Protein AF-A0A9E0II61-F1 (afdb_monomer_lite)

Radius of gyration: 29.09 Å; chains: 1; bounding box: 50×80×66 Å

Secondary structure (DSSP, 8-state):
---------------------------EEEEEEEEEEEETT-SSPPPPEEEEEEEETT----GGGG--TTEEEEEEEEETTEEEEEEEEEETTEEEEEEEEEEE-

Foldseek 3Di:
DDDDDDDDPPPPDDPPDDDDDDPDDAQFFKKKKWKWKDWPPDPDTDDIDIDIDTHHPPPDPFCVVVDDPQKDKDPWDDDPFWIKIKIWGADPNIIMIMIMIMGTD

Structure (mmCIF, N/CA/C/O backbone):
data_AF-A0A9E0II61-F1
#
_entry.id   AF-A0A9E0II61-F1
#
loop_
_atom_site.group_PDB
_atom_site.id
_atom_site.type_symbol
_atom_site.label_atom_id
_atom_site.label_alt_id
_atom_site.label_comp_id
_atom_site.label_asym_id
_atom_site.label_entity_id
_atom_site.label_seq_id
_atom_site.pdbx_PDB_ins_code
_atom_site.Cartn_x
_atom_site.Cartn_y
_atom_site.Cartn_z
_atom_site.occupancy
_atom_site.B_iso_or_equiv
_atom_site.auth_seq_id
_atom_site.auth_comp_id
_atom_site.auth_asym_id
_atom_site.auth_atom_id
_atom_site.pdbx_PDB_model_num
ATOM 1 N N . MET A 1 1 ? 23.303 -71.150 -44.502 1.00 39.25 1 MET A N 1
ATOM 2 C CA . MET A 1 1 ? 24.717 -70.990 -44.100 1.00 39.25 1 MET A CA 1
ATOM 3 C C . MET A 1 1 ? 24.757 -70.160 -42.823 1.00 39.25 1 MET A C 1
ATOM 5 O O . MET A 1 1 ? 24.555 -68.956 -42.852 1.00 39.25 1 MET A O 1
ATOM 9 N N . THR A 1 2 ? 24.868 -70.829 -41.680 1.00 38.44 2 THR A N 1
ATOM 10 C CA . THR A 1 2 ? 24.907 -70.238 -40.336 1.00 38.44 2 THR A CA 1
ATOM 11 C C . THR A 1 2 ? 26.256 -69.569 -40.083 1.00 38.44 2 THR A C 1
ATOM 13 O O . THR A 1 2 ? 27.252 -70.269 -39.909 1.00 38.44 2 THR A O 1
ATOM 16 N N . MET A 1 3 ? 26.301 -68.236 -39.995 1.00 39.50 3 MET A N 1
ATOM 17 C CA . MET A 1 3 ? 27.439 -67.530 -39.395 1.00 39.50 3 MET A CA 1
ATOM 18 C C . MET A 1 3 ? 27.058 -66.973 -38.026 1.00 39.50 3 MET A C 1
ATOM 20 O O . MET A 1 3 ? 26.438 -65.927 -37.873 1.00 39.50 3 MET A O 1
ATOM 24 N N . ARG A 1 4 ? 27.476 -67.726 -37.013 1.00 52.56 4 ARG A N 1
ATOM 25 C CA . ARG A 1 4 ? 27.560 -67.334 -35.610 1.00 52.56 4 ARG A CA 1
ATOM 26 C C . ARG A 1 4 ? 28.854 -66.527 -35.451 1.00 52.56 4 ARG A C 1
ATOM 28 O O . ARG A 1 4 ? 29.930 -67.109 -35.577 1.00 52.56 4 ARG A O 1
ATOM 35 N N . ARG A 1 5 ? 28.794 -65.223 -35.150 1.00 50.97 5 ARG A N 1
ATOM 36 C CA . ARG A 1 5 ? 29.983 -64.465 -34.716 1.00 50.97 5 ARG A CA 1
ATOM 37 C C . ARG A 1 5 ? 29.729 -63.707 -33.417 1.00 50.97 5 ARG A C 1
ATOM 39 O O . ARG A 1 5 ? 28.685 -63.114 -33.189 1.00 50.97 5 ARG A O 1
ATOM 46 N N . ARG A 1 6 ? 30.700 -63.897 -32.530 1.00 52.25 6 ARG A N 1
ATOM 47 C CA . ARG A 1 6 ? 30.731 -63.635 -31.094 1.00 52.25 6 ARG A CA 1
ATOM 48 C C . ARG A 1 6 ? 31.020 -62.164 -30.775 1.00 52.25 6 ARG A C 1
ATOM 50 O O . ARG A 1 6 ? 31.843 -61.560 -31.441 1.00 52.25 6 ARG A O 1
ATOM 57 N N . ARG A 1 7 ? 30.488 -61.754 -29.616 1.00 53.06 7 ARG A N 1
ATOM 58 C CA . ARG A 1 7 ? 31.104 -60.906 -28.574 1.00 53.06 7 ARG A CA 1
ATOM 59 C C . ARG A 1 7 ? 31.532 -59.486 -28.968 1.00 53.06 7 ARG A C 1
ATOM 61 O O . ARG A 1 7 ? 32.579 -59.276 -29.558 1.00 53.06 7 ARG A O 1
ATOM 68 N N . GLY A 1 8 ? 30.798 -58.532 -28.408 1.00 42.81 8 GLY A N 1
ATOM 69 C CA . GLY A 1 8 ? 31.256 -57.170 -28.156 1.00 42.81 8 GL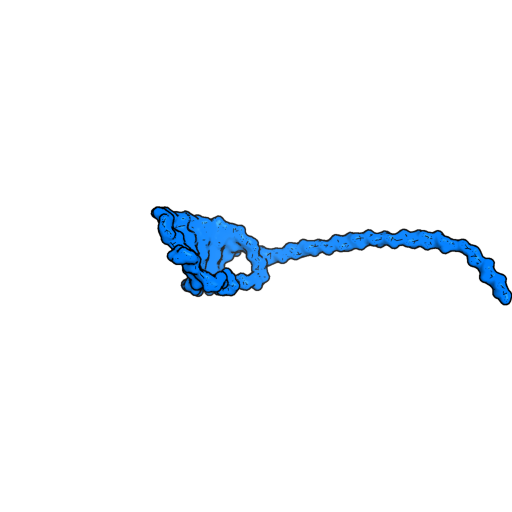Y A CA 1
ATOM 70 C C . GLY A 1 8 ? 30.221 -56.445 -27.306 1.00 42.81 8 GLY A C 1
ATOM 71 O O . GLY A 1 8 ? 29.414 -55.695 -27.836 1.00 42.81 8 GLY A O 1
ATOM 72 N N . LYS A 1 9 ? 30.166 -56.730 -25.996 1.00 46.06 9 LYS A N 1
ATOM 73 C CA . LYS A 1 9 ? 29.395 -55.906 -25.051 1.00 46.06 9 LYS A CA 1
ATOM 74 C C . LYS A 1 9 ? 30.162 -54.591 -24.880 1.00 46.06 9 LYS A C 1
ATOM 76 O O . LYS A 1 9 ? 30.968 -54.459 -23.966 1.00 46.06 9 LYS A O 1
ATOM 81 N N . THR A 1 10 ? 29.955 -53.657 -25.800 1.00 47.31 10 THR A N 1
ATOM 82 C CA . THR A 1 10 ? 30.411 -52.275 -25.650 1.00 47.31 10 THR A CA 1
ATOM 83 C C . THR A 1 10 ? 29.486 -51.619 -24.634 1.00 47.31 10 THR A C 1
ATOM 85 O O . THR A 1 10 ? 28.346 -51.275 -24.940 1.00 47.31 10 THR A O 1
ATOM 88 N N . LEU A 1 11 ? 29.948 -51.554 -23.386 1.00 53.12 11 LEU A N 1
ATOM 89 C CA . LEU A 1 11 ? 29.270 -50.877 -22.289 1.00 53.12 11 LEU A CA 1
ATOM 90 C C . LEU A 1 11 ? 29.334 -49.364 -22.563 1.00 53.12 11 LEU A C 1
ATOM 92 O O . LEU A 1 11 ? 30.320 -48.709 -22.240 1.00 53.12 11 LEU A O 1
ATOM 96 N N . LEU A 1 12 ? 28.315 -48.826 -23.234 1.00 49.41 12 LEU A N 1
ATOM 97 C CA . LEU A 1 12 ? 28.134 -47.387 -23.420 1.00 49.41 12 LEU A CA 1
ATOM 98 C C . LEU A 1 12 ? 27.658 -46.788 -22.091 1.00 49.41 12 LEU A C 1
ATOM 100 O O . LEU A 1 12 ? 26.487 -46.893 -21.734 1.00 49.41 12 LEU A O 1
ATOM 104 N N . ILE A 1 13 ? 28.586 -46.200 -21.338 1.00 55.53 13 ILE A N 1
ATOM 105 C CA . ILE A 1 13 ? 28.290 -45.394 -20.150 1.00 55.53 13 ILE A CA 1
ATOM 106 C C . ILE A 1 13 ? 27.741 -44.054 -20.653 1.00 55.53 13 ILE A C 1
ATOM 108 O O . ILE A 1 13 ? 28.490 -43.215 -21.149 1.00 55.53 13 ILE A O 1
ATOM 112 N N . ALA A 1 14 ? 26.422 -43.874 -20.576 1.00 58.00 14 ALA A N 1
ATOM 113 C CA . ALA A 1 14 ? 25.771 -42.602 -20.863 1.00 58.00 14 AL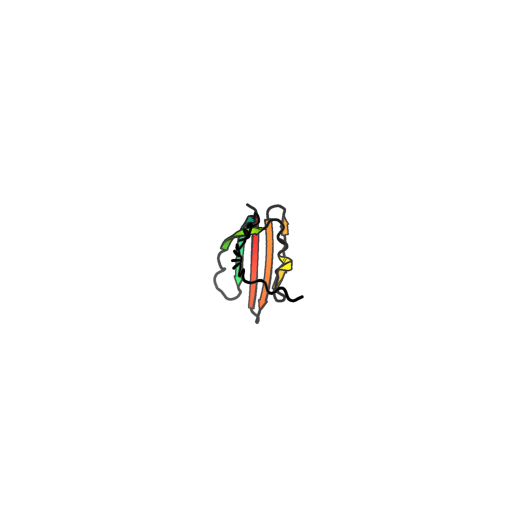A A CA 1
ATOM 114 C C . ALA A 1 14 ? 26.052 -41.621 -19.712 1.00 58.00 14 ALA A C 1
ATOM 116 O O . ALA A 1 14 ? 25.490 -41.748 -18.625 1.00 58.00 14 ALA A O 1
ATOM 117 N N . ALA A 1 15 ? 26.950 -40.662 -19.938 1.00 59.28 15 ALA A N 1
ATOM 118 C CA . ALA A 1 15 ? 27.184 -39.554 -19.020 1.00 59.28 15 ALA A CA 1
ATOM 119 C C . ALA A 1 15 ? 25.976 -38.603 -19.062 1.00 59.28 15 ALA A C 1
ATOM 121 O O . ALA A 1 15 ? 25.803 -37.841 -20.011 1.00 59.28 15 ALA A O 1
ATOM 122 N N . VAL A 1 16 ? 25.120 -38.669 -18.041 1.00 65.19 16 VAL A N 1
ATOM 123 C CA . VAL A 1 16 ? 24.036 -37.705 -17.824 1.00 65.19 16 VAL A CA 1
ATOM 124 C C . VAL A 1 16 ? 24.660 -36.430 -17.255 1.00 65.19 16 VAL A C 1
ATOM 126 O O . VAL A 1 16 ? 24.887 -36.314 -16.055 1.00 65.19 16 VAL A O 1
ATOM 129 N N . THR A 1 17 ? 24.999 -35.481 -18.124 1.00 65.50 17 THR A N 1
ATOM 130 C CA . THR A 1 17 ? 25.386 -34.125 -17.721 1.00 65.50 17 THR A CA 1
ATOM 131 C C . THR A 1 17 ? 24.130 -33.335 -17.374 1.00 65.50 17 THR A C 1
ATOM 133 O O . THR A 1 17 ? 23.392 -32.913 -18.263 1.00 65.50 17 THR A O 1
ATOM 136 N N . SER A 1 18 ? 23.876 -33.144 -16.081 1.00 64.62 18 SER A N 1
ATOM 137 C CA . SER A 1 18 ? 22.833 -32.250 -15.577 1.00 64.62 18 SER A CA 1
ATOM 138 C C . SER A 1 18 ? 23.149 -30.807 -15.984 1.00 64.62 18 SER A C 1
ATOM 140 O O . SER A 1 18 ? 24.062 -30.196 -15.432 1.00 64.62 18 SER A O 1
ATOM 142 N N . LEU A 1 19 ? 22.412 -30.247 -16.949 1.00 64.75 19 LEU A N 1
ATOM 143 C CA . LEU A 1 19 ? 22.443 -28.807 -17.207 1.00 64.75 19 LEU A CA 1
ATOM 144 C C . LEU A 1 19 ? 21.712 -28.094 -16.063 1.00 64.75 19 LEU A C 1
ATOM 146 O O . LEU A 1 19 ? 20.484 -28.112 -15.996 1.00 64.75 19 LEU A O 1
ATOM 150 N N . ALA A 1 20 ? 22.464 -27.459 -15.167 1.00 68.31 20 ALA A N 1
ATOM 151 C CA . ALA A 1 20 ? 21.913 -26.456 -14.266 1.00 68.31 20 ALA A CA 1
ATOM 152 C C . ALA A 1 20 ? 21.653 -25.179 -15.080 1.00 68.31 20 ALA A C 1
ATOM 154 O O . ALA A 1 20 ? 22.592 -24.493 -15.483 1.00 68.31 20 ALA A O 1
ATOM 155 N N . LEU A 1 21 ? 20.385 -24.883 -15.373 1.00 69.25 21 LEU A N 1
ATOM 156 C CA . LEU A 1 21 ? 20.001 -23.607 -15.976 1.00 69.25 21 LEU A CA 1
ATOM 157 C C . LEU A 1 21 ? 20.165 -22.496 -14.925 1.00 69.25 21 LEU A C 1
ATOM 159 O O . LEU A 1 21 ? 19.636 -22.642 -13.819 1.00 69.25 21 LEU A O 1
ATOM 163 N N . PRO A 1 22 ? 20.872 -21.392 -15.227 1.00 62.88 22 PRO A N 1
ATOM 164 C CA . PRO A 1 22 ? 20.919 -20.252 -14.325 1.00 62.88 22 PRO A CA 1
ATOM 165 C C . PRO A 1 22 ? 19.531 -19.604 -14.275 1.00 62.88 22 PRO A C 1
ATOM 167 O O . PRO A 1 22 ? 19.006 -19.157 -15.295 1.00 62.88 22 PRO A O 1
ATOM 170 N N . VAL A 1 23 ? 18.928 -19.557 -13.086 1.00 67.81 23 VAL A N 1
ATOM 171 C CA . VAL A 1 23 ? 17.731 -18.746 -12.850 1.00 67.81 23 VAL A CA 1
ATOM 172 C C . VAL A 1 23 ? 18.165 -17.277 -12.871 1.00 67.81 23 VAL A C 1
ATOM 174 O O . VAL A 1 23 ? 18.855 -16.796 -11.976 1.00 67.81 23 VAL A O 1
ATOM 177 N N . MET A 1 24 ? 17.862 -16.578 -13.963 1.00 63.75 24 MET A N 1
ATOM 178 C CA . MET A 1 24 ? 18.150 -15.151 -14.102 1.00 63.75 24 MET A CA 1
ATOM 179 C C . MET A 1 24 ? 17.158 -14.382 -13.222 1.00 63.75 24 MET A C 1
ATOM 181 O O . MET A 1 24 ? 15.962 -14.393 -13.502 1.00 63.75 24 MET A O 1
ATOM 185 N N . ALA A 1 25 ? 17.634 -13.742 -12.152 1.00 63.09 25 ALA A N 1
ATOM 186 C CA . ALA A 1 25 ? 16.816 -12.817 -11.372 1.00 63.09 25 ALA A CA 1
ATOM 187 C C . ALA A 1 25 ? 16.486 -11.587 -12.236 1.00 63.09 25 ALA A C 1
ATOM 189 O O . ALA A 1 25 ? 17.393 -10.948 -12.774 1.00 63.09 25 ALA A O 1
ATOM 190 N N . GLU A 1 26 ? 15.200 -11.274 -12.401 1.00 65.81 26 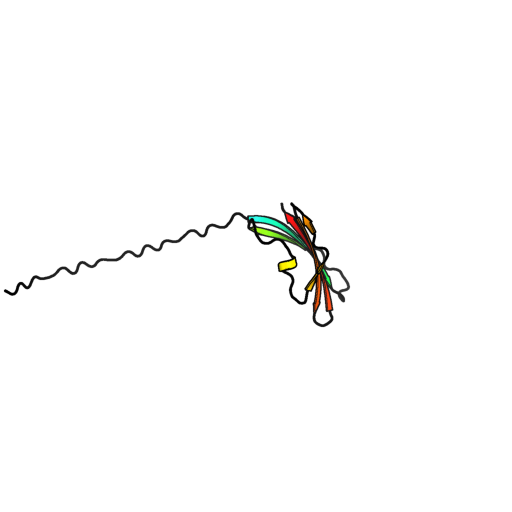GLU A N 1
ATOM 191 C CA . GLU A 1 26 ? 14.771 -10.107 -13.174 1.00 65.81 26 GLU A CA 1
ATOM 192 C C . GLU A 1 26 ? 15.233 -8.803 -12.498 1.00 65.81 26 GLU A C 1
ATOM 194 O O . GLU A 1 26 ? 15.194 -8.697 -11.267 1.00 65.81 26 GLU A O 1
ATOM 199 N N . PRO A 1 27 ? 15.667 -7.788 -13.268 1.00 68.81 27 PRO A N 1
ATOM 200 C CA . PRO A 1 27 ? 16.037 -6.496 -12.708 1.00 68.81 27 PRO A CA 1
ATOM 201 C C . PRO A 1 27 ? 14.802 -5.813 -12.095 1.00 68.81 27 PRO A C 1
ATOM 203 O O . PRO A 1 27 ? 13.909 -5.359 -12.812 1.00 68.81 27 PRO A O 1
ATOM 206 N N . GLY A 1 28 ? 14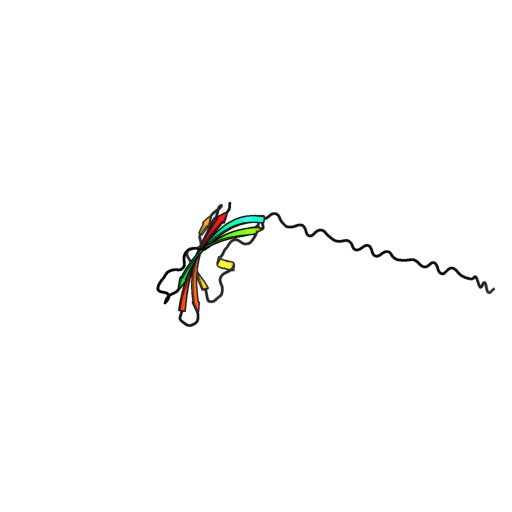.758 -5.743 -10.764 1.00 73.81 28 GLY A N 1
ATOM 207 C CA . GLY A 1 28 ? 13.733 -5.031 -9.997 1.00 73.81 28 GLY A CA 1
ATOM 208 C C . GLY A 1 28 ? 14.134 -3.597 -9.641 1.00 73.81 28 GLY A C 1
ATOM 209 O O . GLY A 1 28 ? 15.309 -3.232 -9.684 1.00 73.81 28 GLY A O 1
ATOM 210 N N . GLU A 1 29 ? 13.145 -2.777 -9.294 1.00 80.25 29 GLU A N 1
ATOM 211 C CA . GLU A 1 29 ? 13.323 -1.434 -8.733 1.00 80.25 29 GLU A CA 1
ATOM 212 C C . GLU A 1 29 ? 13.059 -1.469 -7.226 1.00 80.25 29 GLU A C 1
ATOM 214 O O . GLU A 1 29 ? 12.205 -2.225 -6.753 1.00 80.25 29 GLU A O 1
ATOM 219 N N . TYR A 1 30 ? 13.776 -0.640 -6.466 1.00 84.88 30 TYR A N 1
ATOM 220 C CA . TYR A 1 30 ? 13.497 -0.468 -5.044 1.00 84.88 30 TYR A CA 1
ATOM 221 C C . TYR A 1 30 ? 12.368 0.538 -4.854 1.00 84.88 30 TYR A C 1
ATOM 223 O O . TYR A 1 30 ? 12.391 1.636 -5.401 1.00 84.88 30 TYR A O 1
ATOM 231 N N . TRP A 1 31 ? 11.380 0.149 -4.057 1.00 85.12 31 TRP A N 1
ATOM 232 C CA . TRP A 1 31 ? 10.240 0.981 -3.704 1.00 85.12 31 TRP A CA 1
ATOM 233 C C . TRP A 1 31 ? 10.123 1.076 -2.193 1.00 85.12 31 TRP A C 1
ATOM 235 O O . TRP A 1 31 ? 10.319 0.098 -1.473 1.00 85.12 31 TRP A O 1
ATOM 245 N N . GLN A 1 32 ? 9.788 2.261 -1.705 1.00 88.75 32 GLN A N 1
ATOM 246 C CA . GLN A 1 32 ? 9.513 2.512 -0.299 1.00 88.75 32 GLN A CA 1
ATOM 247 C C . GLN A 1 32 ? 8.002 2.511 -0.094 1.00 88.75 32 GLN A C 1
ATOM 249 O O . GLN A 1 32 ? 7.306 3.393 -0.595 1.00 88.75 32 GLN A O 1
ATOM 254 N N . LEU A 1 33 ? 7.493 1.526 0.640 1.00 89.00 33 LEU A N 1
ATOM 255 C CA . LEU A 1 33 ? 6.097 1.453 1.047 1.00 89.00 33 LEU A CA 1
ATOM 256 C C . LEU A 1 33 ? 5.966 1.920 2.490 1.00 89.00 33 LEU A C 1
ATOM 258 O O . LEU A 1 33 ? 6.536 1.314 3.391 1.00 89.00 33 LEU A O 1
ATOM 262 N N . THR A 1 34 ? 5.185 2.968 2.707 1.00 90.06 34 THR A N 1
ATOM 263 C CA . THR A 1 34 ? 4.775 3.439 4.026 1.00 90.06 34 THR A CA 1
ATOM 264 C C . THR A 1 34 ? 3.317 3.079 4.248 1.00 90.06 34 THR A C 1
ATOM 266 O O . THR A 1 34 ? 2.440 3.536 3.516 1.00 90.06 34 THR A O 1
ATOM 269 N N . THR A 1 35 ? 3.047 2.265 5.263 1.00 88.56 35 THR A N 1
ATOM 270 C CA . THR A 1 35 ? 1.688 1.877 5.651 1.00 88.56 35 THR A CA 1
ATOM 271 C C . THR A 1 35 ? 1.351 2.420 7.025 1.00 88.56 35 THR A C 1
ATOM 273 O O . THR A 1 35 ? 2.112 2.232 7.974 1.00 88.56 35 THR A O 1
ATOM 276 N N . LYS A 1 36 ? 0.181 3.040 7.152 1.00 88.62 36 LYS A N 1
ATOM 277 C CA . LYS A 1 36 ? -0.414 3.438 8.427 1.00 88.62 36 LYS A CA 1
ATOM 278 C C . LYS A 1 36 ? -1.714 2.671 8.611 1.00 88.62 36 LYS A C 1
ATOM 280 O O . LYS A 1 36 ? -2.536 2.648 7.700 1.00 88.62 36 LYS A O 1
ATOM 285 N N . MET A 1 37 ? -1.911 2.066 9.774 1.00 86.81 37 MET A N 1
ATOM 286 C CA . MET A 1 37 ? -3.145 1.358 10.104 1.00 86.81 37 MET A CA 1
ATOM 287 C C . MET A 1 37 ? -3.807 2.000 11.318 1.00 86.81 37 MET A C 1
ATOM 289 O O . MET A 1 37 ? -3.156 2.310 12.315 1.00 86.81 37 MET A O 1
ATOM 293 N N . GLU A 1 38 ? -5.114 2.179 11.221 1.00 83.81 38 GLU A N 1
ATOM 294 C CA . GLU A 1 38 ? -5.989 2.688 12.266 1.00 83.81 38 GLU A CA 1
ATOM 295 C C . GLU A 1 38 ? -7.065 1.625 12.522 1.00 83.81 38 GLU A C 1
ATOM 297 O O . GLU A 1 38 ? -7.769 1.204 11.601 1.00 83.81 38 GLU A O 1
ATOM 302 N N . MET A 1 39 ? -7.156 1.158 13.768 1.00 82.00 39 MET A N 1
ATOM 303 C CA . MET A 1 39 ? -8.153 0.179 14.206 1.00 82.00 39 MET A CA 1
ATOM 304 C C . MET A 1 39 ? -9.02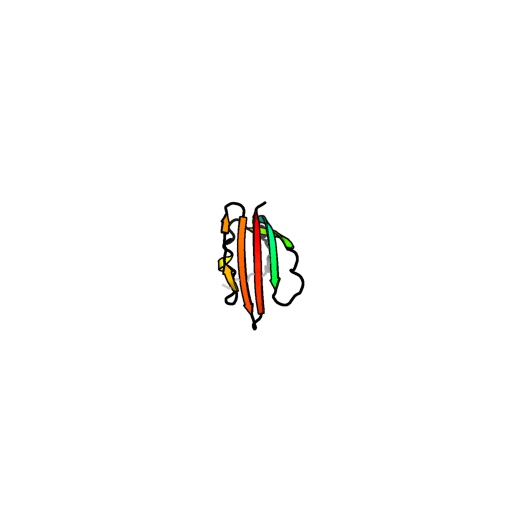1 0.797 15.294 1.00 82.00 39 MET A C 1
ATOM 306 O O . MET A 1 39 ? -8.510 1.410 16.235 1.00 82.00 39 MET A O 1
ATOM 310 N N . VAL A 1 40 ? -10.335 0.644 15.161 1.00 74.81 40 VAL A N 1
ATOM 311 C CA . VAL A 1 40 ? -11.292 1.134 16.157 1.00 74.81 40 VAL A CA 1
ATOM 312 C C . VAL A 1 40 ? -11.181 0.268 17.414 1.00 74.81 40 VAL A C 1
ATOM 314 O O . VAL A 1 40 ? -11.249 -0.950 17.324 1.00 74.81 40 VAL A O 1
ATOM 317 N N . GLY A 1 41 ? -10.998 0.886 18.584 1.00 74.25 41 GLY A N 1
ATOM 318 C CA . GLY A 1 41 ? -10.923 0.179 19.872 1.00 74.25 41 GLY A CA 1
ATOM 319 C C . GLY A 1 41 ? -9.523 0.071 20.482 1.00 74.25 41 GLY A C 1
ATOM 320 O O . GLY A 1 41 ? -9.410 -0.271 21.657 1.00 74.25 41 GLY A O 1
ATOM 321 N N . MET A 1 42 ? -8.462 0.440 19.753 1.00 75.25 42 MET A N 1
ATOM 322 C CA . MET A 1 42 ? -7.135 0.631 20.348 1.00 75.25 42 MET A CA 1
ATOM 323 C C . MET A 1 42 ? -6.913 2.110 20.708 1.00 75.25 42 MET A C 1
ATOM 325 O O . MET A 1 42 ? -7.141 2.978 19.866 1.00 75.25 42 MET A O 1
ATOM 329 N N . PRO A 1 43 ? -6.454 2.429 21.935 1.00 67.25 43 PRO A N 1
ATOM 330 C CA . PRO A 1 43 ? -6.331 3.812 22.411 1.00 67.25 43 PRO A CA 1
ATOM 331 C C . PRO A 1 43 ? -5.239 4.618 21.693 1.00 67.25 43 PRO A C 1
ATOM 333 O O . PRO A 1 43 ? -5.188 5.837 21.829 1.00 67.25 43 PRO A O 1
ATOM 336 N N . MET A 1 44 ? -4.364 3.950 20.938 1.00 72.25 44 MET A N 1
ATOM 337 C CA . MET A 1 44 ? -3.239 4.558 20.237 1.00 72.25 44 MET A CA 1
ATOM 338 C C . MET A 1 44 ? -3.257 4.127 18.770 1.00 72.25 44 MET A C 1
ATOM 340 O O . MET A 1 44 ? -3.349 2.935 18.469 1.00 72.25 44 MET A O 1
ATOM 344 N N . ALA A 1 45 ? -3.135 5.092 17.856 1.00 73.81 45 ALA A N 1
ATOM 345 C CA . ALA A 1 45 ? -2.909 4.804 16.445 1.00 73.81 45 ALA A CA 1
ATOM 346 C C . ALA A 1 45 ? -1.529 4.154 16.275 1.00 73.81 45 ALA A C 1
ATOM 348 O O . ALA A 1 45 ? -0.536 4.638 16.826 1.00 73.81 45 ALA A O 1
ATOM 349 N N . MET A 1 46 ? -1.464 3.065 15.510 1.00 83.38 46 MET A N 1
ATOM 350 C CA . MET A 1 46 ? -0.200 2.388 15.240 1.00 83.38 46 MET A CA 1
ATOM 351 C C . MET A 1 46 ? 0.693 3.318 14.399 1.00 83.38 46 MET A C 1
ATOM 353 O O . MET A 1 46 ? 0.197 3.942 13.450 1.00 83.38 46 MET A O 1
ATOM 357 N N . PRO A 1 47 ? 1.987 3.472 14.740 1.00 84.62 47 PRO A N 1
ATOM 358 C CA . PRO A 1 47 ? 2.876 4.329 13.973 1.00 84.62 47 PRO A CA 1
ATOM 359 C C . PRO A 1 47 ? 2.991 3.831 12.525 1.00 84.62 47 PRO A C 1
ATOM 361 O O . PRO A 1 47 ? 2.873 2.628 12.273 1.00 84.62 47 PRO A O 1
ATOM 364 N N . PRO A 1 48 ? 3.221 4.738 11.562 1.00 87.75 48 PRO A N 1
ATOM 365 C CA . PRO A 1 48 ? 3.471 4.342 10.188 1.00 87.75 48 PRO A CA 1
ATOM 366 C C . PRO A 1 48 ? 4.746 3.496 10.110 1.00 87.75 48 PRO A C 1
ATOM 368 O O . PRO A 1 48 ? 5.777 3.847 10.683 1.00 87.75 48 PRO A O 1
ATOM 371 N N . VAL A 1 49 ? 4.667 2.386 9.383 1.00 89.69 49 VAL A N 1
ATOM 372 C CA . VAL A 1 49 ? 5.797 1.491 9.128 1.00 89.69 49 VAL A CA 1
ATOM 373 C C . VAL A 1 49 ? 6.238 1.685 7.687 1.00 89.69 49 VAL A C 1
ATOM 375 O O . VAL A 1 49 ? 5.415 1.595 6.776 1.00 89.69 49 VAL A O 1
ATOM 378 N N . THR A 1 50 ? 7.530 1.938 7.481 1.00 91.00 50 THR A N 1
ATOM 379 C CA . THR A 1 50 ? 8.131 2.048 6.148 1.00 91.00 50 THR A CA 1
ATOM 380 C C . THR A 1 50 ? 8.979 0.816 5.858 1.00 91.00 50 THR A C 1
ATOM 382 O O . THR A 1 50 ? 9.848 0.451 6.648 1.00 91.00 50 THR A O 1
ATOM 385 N N . MET A 1 51 ? 8.744 0.183 4.714 1.00 88.50 51 MET A N 1
ATOM 386 C CA . MET A 1 51 ? 9.474 -0.993 4.247 1.00 88.50 51 MET A CA 1
ATOM 387 C C . MET A 1 51 ? 9.980 -0.787 2.819 1.00 88.50 51 MET A C 1
ATOM 389 O O . MET A 1 51 ? 9.308 -0.168 1.995 1.00 88.50 51 MET A O 1
ATOM 393 N N . LYS A 1 52 ? 11.176 -1.307 2.530 1.00 88.69 52 LYS A N 1
ATOM 394 C CA . LYS A 1 52 ? 11.751 -1.311 1.181 1.00 88.69 52 LYS A CA 1
ATOM 395 C C . LYS A 1 52 ? 11.416 -2.629 0.494 1.00 88.69 52 LYS A C 1
ATOM 397 O O . LYS A 1 52 ? 11.740 -3.692 1.015 1.00 88.69 52 LYS A O 1
ATOM 402 N N . LEU A 1 53 ? 10.776 -2.548 -0.663 1.00 85.75 53 LEU A N 1
ATOM 403 C CA . LEU A 1 53 ? 10.320 -3.681 -1.460 1.00 85.75 53 LEU A CA 1
ATOM 404 C C . LEU A 1 53 ? 11.067 -3.676 -2.792 1.00 85.75 53 LEU A C 1
ATOM 406 O O . LEU A 1 53 ? 11.253 -2.620 -3.393 1.00 85.75 53 LEU A O 1
ATOM 410 N N . CYS A 1 54 ? 11.477 -4.854 -3.256 1.00 85.81 54 CYS A N 1
ATOM 411 C CA . CYS A 1 54 ? 11.977 -5.027 -4.615 1.00 85.81 54 CYS A CA 1
ATOM 412 C C . CYS A 1 54 ? 10.784 -5.366 -5.512 1.00 85.81 54 CYS A C 1
ATOM 414 O O . CYS A 1 54 ? 10.184 -6.430 -5.358 1.00 85.81 54 CYS A O 1
ATOM 416 N N . VAL A 1 55 ? 10.409 -4.448 -6.402 1.00 81.62 55 VAL A N 1
ATOM 417 C CA . VAL A 1 55 ? 9.262 -4.610 -7.302 1.00 81.62 55 VAL A CA 1
ATOM 418 C C . VAL A 1 55 ? 9.785 -4.825 -8.725 1.00 81.62 55 VAL A C 1
ATOM 420 O O . VAL A 1 55 ? 10.567 -4.000 -9.207 1.00 81.62 55 VAL A O 1
ATOM 423 N N . PRO A 1 56 ? 9.391 -5.908 -9.421 1.00 80.00 56 PRO A N 1
ATOM 424 C CA . PRO A 1 56 ? 9.832 -6.138 -10.791 1.00 80.00 56 PRO A CA 1
ATOM 425 C C . PRO A 1 56 ? 9.316 -5.044 -11.735 1.00 80.00 56 PRO A C 1
ATOM 427 O O . PRO A 1 56 ? 8.226 -4.486 -11.558 1.00 80.00 56 PRO A O 1
ATOM 430 N N . LYS A 1 57 ? 10.108 -4.719 -12.762 1.00 72.62 57 LYS A N 1
ATOM 431 C CA . LYS A 1 57 ? 9.711 -3.732 -13.773 1.00 72.62 57 LYS A CA 1
ATOM 432 C C . LYS A 1 57 ? 8.512 -4.268 -14.561 1.00 72.62 57 LYS A C 1
ATOM 434 O O . LYS A 1 57 ? 8.582 -5.346 -15.133 1.00 72.62 57 LYS A O 1
ATOM 439 N N . GLY A 1 58 ? 7.417 -3.508 -14.586 1.00 69.19 58 GLY A N 1
ATOM 440 C CA . GLY A 1 58 ? 6.165 -3.920 -15.236 1.00 69.19 58 GLY A CA 1
ATOM 441 C C . GLY A 1 58 ? 5.208 -4.736 -14.358 1.00 69.19 58 GLY A C 1
ATOM 442 O O . GLY A 1 58 ? 4.190 -5.191 -14.869 1.00 69.19 58 GLY A O 1
ATOM 443 N N . ALA A 1 59 ? 5.493 -4.902 -13.060 1.00 68.75 59 ALA A N 1
ATOM 444 C CA . ALA A 1 59 ? 4.517 -5.447 -12.115 1.00 68.75 59 ALA A CA 1
ATOM 445 C C . ALA A 1 59 ? 3.232 -4.604 -12.103 1.00 68.75 59 ALA A C 1
ATOM 447 O O . ALA A 1 59 ? 3.306 -3.380 -12.216 1.00 68.75 59 ALA A O 1
ATOM 448 N N . GLU A 1 60 ? 2.076 -5.247 -11.923 1.00 68.81 60 GLU A N 1
ATOM 449 C CA . GLU A 1 60 ? 0.797 -4.556 -11.745 1.00 68.81 60 GLU A CA 1
ATOM 450 C C . GLU A 1 60 ? 0.880 -3.637 -10.518 1.00 68.81 60 GLU A C 1
ATOM 452 O O . GLU A 1 60 ? 1.186 -4.085 -9.411 1.00 68.81 60 GLU A O 1
ATOM 457 N N . ARG A 1 61 ? 0.666 -2.335 -10.732 1.00 69.62 61 ARG A N 1
ATOM 458 C CA . ARG A 1 61 ? 0.833 -1.300 -9.697 1.00 69.62 61 ARG A CA 1
ATOM 459 C C . ARG A 1 61 ? -0.494 -0.762 -9.190 1.00 69.62 61 ARG A C 1
ATOM 461 O O . ARG A 1 61 ? -0.474 0.059 -8.273 1.00 69.62 61 ARG A O 1
ATOM 468 N N . ASP A 1 62 ? -1.623 -1.159 -9.781 1.00 70.88 62 ASP A N 1
ATOM 469 C CA . ASP A 1 62 ? -2.924 -0.703 -9.315 1.00 70.88 62 ASP A CA 1
ATOM 470 C C . ASP A 1 62 ? -3.309 -1.457 -8.033 1.00 70.88 62 ASP A C 1
ATOM 472 O O . ASP A 1 62 ? -3.668 -2.641 -8.089 1.00 70.88 62 ASP A O 1
ATOM 476 N N . PRO A 1 63 ? -3.298 -0.782 -6.866 1.00 71.25 63 PRO A N 1
ATOM 477 C CA . PRO A 1 63 ? -3.636 -1.435 -5.616 1.00 71.25 63 PRO A CA 1
ATOM 478 C C . PRO A 1 63 ? -5.072 -1.978 -5.653 1.00 71.25 63 PRO A C 1
ATOM 480 O O . PRO A 1 63 ? -5.368 -2.933 -4.941 1.00 71.25 63 PRO A O 1
ATOM 483 N N . ARG A 1 64 ? -5.980 -1.451 -6.492 1.00 70.88 64 ARG A N 1
ATOM 484 C CA . ARG A 1 64 ? -7.378 -1.917 -6.578 1.00 70.88 64 ARG A CA 1
ATOM 485 C C . ARG A 1 64 ? -7.503 -3.398 -6.918 1.00 70.88 64 ARG A C 1
ATOM 487 O O . ARG A 1 64 ? -8.445 -4.031 -6.457 1.00 70.88 64 ARG A O 1
ATOM 494 N N . HIS A 1 65 ? -6.550 -3.951 -7.662 1.00 69.88 65 HIS A N 1
ATOM 495 C CA . HIS A 1 65 ? -6.533 -5.372 -8.012 1.00 69.88 65 HIS A CA 1
ATOM 496 C C . HIS A 1 65 ? -6.088 -6.270 -6.847 1.00 69.88 65 HIS A C 1
ATOM 498 O O . HIS A 1 65 ? -6.246 -7.484 -6.918 1.00 69.88 65 HIS A O 1
ATOM 504 N N . SER A 1 66 ? -5.567 -5.678 -5.768 1.00 68.94 66 SER A N 1
ATOM 505 C CA . SER A 1 66 ? -5.102 -6.374 -4.562 1.00 68.94 66 SER A CA 1
ATOM 506 C C . SER A 1 66 ? -6.061 -6.277 -3.368 1.00 68.94 66 SER A C 1
ATOM 508 O O . SER A 1 66 ? -5.762 -6.826 -2.312 1.00 68.94 66 SER A O 1
ATOM 510 N N . ALA A 1 67 ? -7.204 -5.591 -3.500 1.00 71.88 67 ALA A N 1
ATOM 511 C CA . ALA A 1 67 ? -8.186 -5.514 -2.419 1.00 71.88 67 ALA A CA 1
ATOM 512 C C . ALA A 1 67 ? -9.012 -6.803 -2.300 1.00 71.88 67 ALA A C 1
ATOM 514 O O . ALA A 1 67 ? -9.633 -7.255 -3.265 1.00 71.88 67 ALA A O 1
ATOM 515 N N . ASP A 1 68 ? -9.072 -7.347 -1.085 1.00 73.50 68 ASP A N 1
ATOM 516 C CA . ASP A 1 68 ? -10.004 -8.411 -0.715 1.00 73.50 68 ASP A CA 1
ATOM 517 C C . ASP A 1 68 ? -11.467 -7.949 -0.798 1.00 73.50 68 ASP A C 1
ATOM 519 O O . ASP A 1 68 ? -11.774 -6.761 -0.701 1.00 73.50 68 ASP A O 1
ATOM 523 N N . LYS A 1 69 ? -12.403 -8.899 -0.924 1.00 76.19 69 LYS A N 1
ATOM 524 C CA . LYS A 1 69 ? -13.843 -8.597 -1.065 1.00 76.19 69 LYS A CA 1
ATOM 525 C C . LYS A 1 69 ? -14.444 -7.861 0.138 1.00 76.19 69 LYS A C 1
ATOM 527 O O . LYS A 1 69 ? -15.410 -7.123 -0.031 1.00 76.19 69 LYS A O 1
ATOM 532 N N . ASP A 1 70 ? -13.840 -8.022 1.311 1.00 81.06 70 ASP A N 1
ATOM 533 C CA . ASP A 1 70 ? -14.267 -7.389 2.566 1.00 81.06 70 ASP A CA 1
ATOM 534 C C . ASP A 1 70 ? -13.624 -6.002 2.780 1.00 81.06 70 ASP A C 1
ATOM 536 O O . ASP A 1 70 ? -13.868 -5.325 3.785 1.00 81.06 70 ASP A O 1
ATOM 540 N N . CYS A 1 71 ? -12.791 -5.563 1.830 1.00 83.69 71 CYS A N 1
ATOM 541 C CA . CYS A 1 71 ? -12.016 -4.334 1.884 1.00 83.69 71 CYS A CA 1
ATOM 542 C C . CYS A 1 71 ? -12.389 -3.403 0.729 1.00 83.69 71 CYS A C 1
ATOM 544 O O . CYS A 1 71 ? -12.184 -3.691 -0.445 1.00 83.69 71 CYS A O 1
ATOM 546 N N . THR A 1 72 ? -12.909 -2.225 1.061 1.00 87.31 72 THR A N 1
ATOM 547 C CA . THR A 1 72 ? -13.182 -1.172 0.081 1.00 87.31 72 THR A CA 1
ATOM 548 C C . THR A 1 72 ? -11.952 -0.291 -0.086 1.00 87.31 72 THR A C 1
ATOM 550 O O . THR A 1 72 ? -11.492 0.329 0.876 1.00 87.31 72 THR A O 1
ATOM 553 N N . MET A 1 73 ? -11.433 -0.205 -1.310 1.00 87.44 73 MET A N 1
ATOM 554 C CA . MET A 1 73 ? -10.353 0.718 -1.646 1.00 87.44 73 MET A CA 1
ATOM 555 C C . MET A 1 73 ? -10.904 2.088 -2.055 1.00 87.44 73 MET A C 1
ATOM 557 O O . MET A 1 73 ? -11.766 2.184 -2.926 1.00 87.44 73 MET A O 1
ATOM 561 N N . SER A 1 74 ? -10.344 3.150 -1.488 1.00 86.62 74 SER A N 1
ATOM 562 C CA . SER A 1 74 ? -10.713 4.546 -1.730 1.00 86.62 74 SER A CA 1
ATOM 563 C C . SER A 1 74 ? -9.461 5.404 -1.917 1.00 86.62 74 SER A C 1
ATOM 565 O O . SER A 1 74 ? -8.353 4.987 -1.589 1.00 86.62 74 SER A O 1
ATOM 567 N N . ASP A 1 75 ? -9.620 6.619 -2.448 1.00 87.38 75 ASP A N 1
ATOM 568 C CA . ASP A 1 75 ? -8.526 7.599 -2.575 1.00 87.38 75 ASP A CA 1
ATOM 569 C C . ASP A 1 75 ? -7.271 7.072 -3.308 1.00 87.38 75 ASP A C 1
ATOM 571 O O . ASP A 1 75 ? -6.149 7.472 -3.003 1.00 87.38 75 ASP A O 1
ATOM 575 N N . VAL A 1 76 ? -7.448 6.170 -4.280 1.00 87.62 76 VAL A N 1
ATOM 576 C CA . VAL A 1 76 ? -6.335 5.634 -5.077 1.00 87.62 76 VAL A CA 1
ATOM 577 C C . VAL A 1 76 ? -5.806 6.721 -6.009 1.00 87.62 76 VAL A C 1
ATOM 579 O O . VAL A 1 76 ? -6.524 7.194 -6.890 1.00 87.62 76 VAL A O 1
ATOM 582 N N . LYS A 1 77 ? -4.544 7.102 -5.824 1.00 86.44 77 LYS A N 1
ATOM 583 C CA . LYS A 1 77 ? -3.802 8.033 -6.678 1.00 86.44 77 LYS A CA 1
ATOM 584 C C . LYS A 1 77 ? -2.561 7.330 -7.194 1.00 86.44 77 LYS A C 1
ATOM 586 O O . LYS A 1 77 ? -1.751 6.862 -6.400 1.00 86.44 77 LYS A O 1
ATOM 591 N N . ILE A 1 78 ? -2.423 7.266 -8.510 1.00 85.12 78 ILE A N 1
ATOM 592 C CA . ILE A 1 78 ? -1.266 6.680 -9.181 1.00 85.12 78 ILE A CA 1
ATOM 593 C C . ILE A 1 78 ? -0.557 7.820 -9.906 1.00 85.12 78 ILE A C 1
ATOM 595 O O . ILE A 1 78 ? -1.149 8.486 -10.754 1.00 85.12 78 ILE A O 1
ATOM 599 N N . ASN A 1 79 ? 0.700 8.047 -9.552 1.00 81.88 79 ASN A N 1
ATOM 600 C CA . ASN A 1 79 ? 1.576 9.046 -10.145 1.00 81.88 79 ASN A CA 1
ATOM 601 C C . ASN A 1 79 ? 2.749 8.329 -10.836 1.00 81.88 79 ASN A C 1
ATOM 603 O O . ASN A 1 79 ? 2.978 7.139 -10.628 1.00 81.88 79 ASN A O 1
ATOM 607 N N . SER A 1 80 ? 3.545 9.054 -11.627 1.00 74.12 80 SER A N 1
ATOM 608 C CA . SER A 1 80 ? 4.725 8.480 -12.297 1.00 74.12 80 SER A CA 1
ATOM 609 C C . SER A 1 80 ? 5.767 7.921 -11.318 1.00 74.12 80 SER A C 1
ATOM 611 O O . SER A 1 80 ? 6.432 6.937 -11.628 1.00 74.12 80 SER A O 1
ATOM 613 N N . ASN A 1 81 ? 5.881 8.527 -10.132 1.00 78.81 81 ASN A N 1
ATOM 614 C CA . ASN A 1 81 ? 6.940 8.243 -9.154 1.00 78.81 81 ASN A CA 1
ATOM 615 C C . ASN A 1 81 ? 6.421 7.521 -7.897 1.00 78.81 81 ASN A C 1
ATOM 617 O O . ASN A 1 81 ? 7.159 7.347 -6.931 1.00 78.81 81 ASN A O 1
ATOM 621 N N . GLY A 1 82 ? 5.133 7.175 -7.844 1.00 82.31 82 GLY A N 1
ATOM 622 C CA . GLY A 1 82 ? 4.510 6.733 -6.601 1.00 82.31 82 GLY A CA 1
ATOM 623 C C . GLY A 1 82 ? 3.030 6.419 -6.736 1.00 82.31 82 GLY A C 1
ATOM 624 O O . GLY A 1 82 ? 2.369 6.909 -7.646 1.00 82.31 82 GLY A O 1
ATOM 625 N N . SER A 1 83 ? 2.488 5.653 -5.801 1.00 87.44 83 SER A N 1
ATOM 626 C CA . SER A 1 83 ? 1.050 5.450 -5.652 1.00 87.44 83 SER A CA 1
ATOM 627 C C . SER A 1 83 ? 0.641 5.642 -4.196 1.00 87.44 83 SER A C 1
ATOM 629 O O . SER A 1 83 ? 1.401 5.366 -3.279 1.00 87.44 83 SER A O 1
ATOM 631 N N . SER A 1 84 ? -0.561 6.150 -3.958 1.00 88.44 84 SER A N 1
ATOM 632 C CA . SER A 1 84 ? -1.135 6.251 -2.615 1.00 88.44 84 SER A CA 1
ATOM 633 C C . SER A 1 84 ? -2.565 5.749 -2.639 1.00 88.44 84 SER A C 1
ATOM 635 O O . SER A 1 84 ? -3.269 5.954 -3.626 1.00 88.44 84 SER A O 1
ATOM 637 N N . TRP A 1 85 ? -2.992 5.074 -1.583 1.00 90.44 85 TRP A N 1
ATOM 638 C CA . TRP A 1 85 ? -4.336 4.526 -1.475 1.00 90.44 85 TRP A CA 1
ATOM 639 C C . TRP A 1 85 ? -4.794 4.500 -0.026 1.00 90.44 85 TRP A C 1
ATOM 641 O O . TRP A 1 85 ? -3.994 4.457 0.910 1.00 90.44 85 TRP A O 1
ATOM 651 N N . LYS A 1 86 ? -6.112 4.494 0.154 1.00 89.81 86 LYS A N 1
ATOM 652 C CA . LYS A 1 86 ? -6.742 4.165 1.425 1.00 89.81 86 LYS A CA 1
ATOM 653 C C . LYS A 1 86 ? -7.556 2.899 1.263 1.00 89.81 86 LYS A C 1
ATOM 655 O O . LYS A 1 86 ? -8.209 2.690 0.247 1.00 89.81 86 LYS A O 1
ATOM 660 N N . VAL A 1 87 ? -7.549 2.072 2.288 1.00 90.06 87 VAL A N 1
ATOM 661 C CA . VAL A 1 87 ? -8.347 0.858 2.357 1.00 90.06 87 VAL A CA 1
ATOM 662 C C . VAL A 1 87 ? -9.195 0.908 3.614 1.00 90.06 87 VAL A C 1
ATOM 664 O O . VAL A 1 87 ? -8.731 1.317 4.676 1.00 90.06 87 VAL A O 1
ATOM 667 N N . ARG A 1 88 ? -10.459 0.522 3.493 1.00 88.56 88 ARG A N 1
ATOM 668 C CA . ARG A 1 88 ? -11.372 0.358 4.617 1.00 88.56 88 ARG A CA 1
ATOM 669 C C . ARG A 1 88 ? -11.923 -1.055 4.582 1.00 88.56 88 ARG A C 1
ATOM 671 O O . ARG A 1 88 ? -12.730 -1.374 3.715 1.00 88.56 88 ARG A O 1
ATOM 678 N N . CYS A 1 89 ? -11.503 -1.874 5.528 1.00 87.25 89 CYS A N 1
ATOM 679 C CA . CYS A 1 89 ? -11.989 -3.232 5.699 1.00 87.25 89 CYS A CA 1
ATOM 680 C C . CYS A 1 89 ? -13.008 -3.274 6.835 1.00 87.25 89 CYS A C 1
ATOM 682 O O . CYS A 1 89 ? -12.824 -2.620 7.864 1.00 87.25 89 CYS A O 1
ATOM 684 N N . VAL A 1 90 ? -14.087 -4.028 6.642 1.00 86.00 90 VAL A N 1
ATOM 685 C CA . VAL A 1 90 ? -15.068 -4.306 7.696 1.00 86.00 90 VAL A CA 1
ATOM 686 C C . VAL A 1 90 ? -15.113 -5.807 7.885 1.00 86.00 90 VAL A C 1
ATOM 688 O O . VAL A 1 90 ? -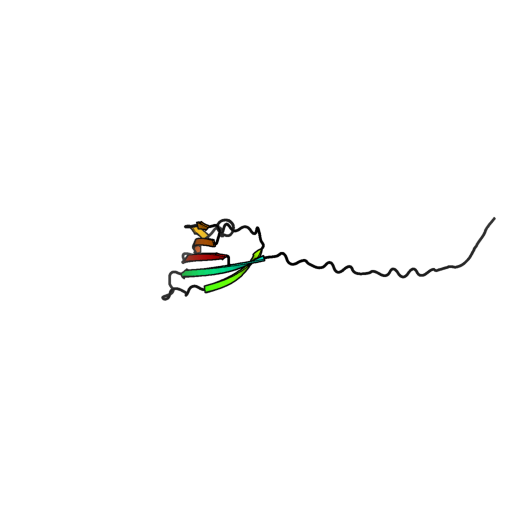15.532 -6.523 6.981 1.00 86.00 90 VAL A O 1
ATOM 691 N N . LYS A 1 91 ? -14.672 -6.282 9.048 1.00 81.94 91 LYS A N 1
ATOM 692 C CA . LYS A 1 91 ? -14.632 -7.709 9.363 1.00 81.94 91 LYS A CA 1
ATOM 693 C C . LYS A 1 91 ? -15.174 -7.929 10.765 1.00 81.94 91 LYS A C 1
ATOM 695 O O . LYS A 1 91 ? -14.771 -7.232 11.684 1.00 81.94 91 LYS A O 1
ATOM 700 N N . ASP A 1 92 ? -16.139 -8.835 10.899 1.00 81.56 92 ASP A N 1
ATOM 701 C CA . ASP A 1 92 ? -16.739 -9.222 12.185 1.00 81.56 92 ASP A CA 1
ATOM 702 C C . ASP A 1 92 ? -17.261 -8.040 13.041 1.00 81.56 92 ASP A C 1
ATOM 704 O O . ASP A 1 92 ? -17.291 -8.096 14.266 1.00 81.56 92 ASP A O 1
ATOM 708 N N . GLY A 1 93 ? -17.705 -6.955 12.391 1.00 78.44 93 GLY A N 1
ATOM 709 C CA . GLY A 1 93 ? -18.195 -5.733 13.049 1.00 78.44 93 GLY A CA 1
ATOM 710 C C . GLY A 1 93 ? -17.106 -4.715 13.411 1.00 78.44 93 GLY A C 1
ATOM 711 O O . GLY A 1 93 ? -17.429 -3.586 13.782 1.00 78.44 93 GLY A O 1
ATOM 712 N N . GLU A 1 94 ? -15.833 -5.062 13.231 1.00 81.50 94 GLU A N 1
ATOM 713 C CA . GLU A 1 94 ? -14.695 -4.171 13.430 1.00 81.50 94 GLU A CA 1
ATOM 714 C C . GLU A 1 94 ? -14.324 -3.460 12.123 1.00 81.50 94 GLU A C 1
ATOM 716 O O . GLU A 1 94 ? -14.257 -4.051 11.039 1.00 81.50 94 GLU A O 1
ATOM 721 N N . VAL A 1 95 ? -14.095 -2.149 12.220 1.00 84.81 95 VAL A N 1
ATOM 722 C CA . VAL A 1 95 ? -13.671 -1.318 11.091 1.00 84.81 95 VAL A CA 1
ATOM 723 C C . VAL A 1 95 ? -12.170 -1.102 11.187 1.00 84.81 95 VAL A C 1
ATOM 725 O O . VAL A 1 95 ? -11.675 -0.510 12.147 1.00 84.81 95 VAL A O 1
ATOM 728 N N . MET A 1 96 ? -11.462 -1.530 10.149 1.00 86.25 96 MET A N 1
ATOM 729 C CA . MET A 1 96 ? -10.036 -1.291 9.980 1.00 86.25 96 MET A CA 1
ATOM 730 C C . MET A 1 96 ? -9.827 -0.332 8.816 1.00 86.25 96 MET A C 1
ATOM 732 O O . MET A 1 96 ? -10.330 -0.555 7.714 1.00 86.25 96 MET A O 1
ATOM 736 N N . THR A 1 97 ? -9.067 0.732 9.041 1.00 87.44 97 THR A N 1
ATOM 737 C CA . THR A 1 97 ? -8.669 1.669 7.988 1.00 87.44 97 THR A CA 1
ATOM 738 C C . THR A 1 97 ? -7.160 1.654 7.822 1.00 87.44 97 THR A C 1
ATOM 740 O O . THR A 1 97 ? -6.418 1.823 8.783 1.00 87.44 97 THR A O 1
ATOM 743 N N . GLY A 1 98 ? -6.697 1.454 6.594 1.00 86.69 98 GLY A N 1
ATOM 744 C CA . GLY A 1 98 ? -5.289 1.490 6.224 1.00 86.69 98 GLY A CA 1
ATOM 745 C C . GLY A 1 98 ? -5.021 2.600 5.216 1.00 86.69 98 GLY A C 1
ATOM 746 O O . GLY A 1 98 ? -5.845 2.877 4.348 1.00 86.69 98 GLY A O 1
ATOM 747 N N . ILE A 1 99 ? -3.859 3.229 5.313 1.00 89.12 99 ILE A N 1
ATOM 748 C CA . ILE A 1 99 ? -3.340 4.173 4.325 1.00 89.12 99 ILE A CA 1
ATOM 749 C C . ILE A 1 99 ? -2.005 3.617 3.848 1.00 89.12 99 ILE A C 1
ATOM 751 O O . ILE A 1 99 ? -1.130 3.347 4.669 1.00 89.12 99 ILE A O 1
ATOM 755 N N . GLY A 1 100 ? -1.862 3.430 2.541 1.00 87.56 100 GLY A N 1
ATOM 756 C CA . GLY A 1 100 ? -0.622 3.011 1.901 1.00 87.56 100 GLY A CA 1
ATOM 757 C C . GLY A 1 100 ? -0.087 4.117 1.004 1.00 87.56 100 GLY A C 1
ATOM 758 O O . GLY A 1 100 ? -0.838 4.726 0.244 1.00 87.56 100 GLY A O 1
ATOM 759 N N . GLU A 1 101 ? 1.208 4.381 1.089 1.00 89.50 101 GLU A N 1
ATOM 760 C CA . GLU A 1 101 ? 1.931 5.254 0.173 1.00 89.50 101 GLU A CA 1
ATOM 761 C C . GLU A 1 101 ? 3.184 4.527 -0.306 1.00 89.50 101 GLU A C 1
ATOM 763 O O . GLU A 1 101 ? 4.034 4.142 0.491 1.00 89.50 101 GLU A O 1
ATOM 768 N N . MET A 1 102 ? 3.298 4.337 -1.612 1.00 87.19 102 MET A N 1
ATOM 769 C CA . MET A 1 102 ? 4.443 3.739 -2.272 1.00 87.19 102 MET A CA 1
ATOM 770 C C . MET A 1 102 ? 5.175 4.815 -3.070 1.00 87.19 102 MET A C 1
ATOM 772 O O . MET A 1 102 ? 4.563 5.518 -3.872 1.00 87.19 102 MET A O 1
ATOM 776 N N . LYS A 1 103 ? 6.483 4.946 -2.866 1.00 86.94 103 LYS A N 1
ATOM 777 C CA . LYS A 1 103 ? 7.357 5.851 -3.622 1.00 86.94 103 LYS A CA 1
ATOM 778 C C . LYS A 1 103 ? 8.472 5.052 -4.282 1.00 86.94 103 LYS A C 1
ATOM 780 O O . LYS A 1 103 ? 9.094 4.225 -3.616 1.00 86.94 103 LYS A O 1
ATOM 785 N N . GLY A 1 104 ? 8.684 5.283 -5.574 1.00 80.00 104 GLY A N 1
ATOM 786 C CA . GLY A 1 104 ? 9.829 4.748 -6.306 1.00 80.00 104 GLY A CA 1
ATOM 787 C C . GLY A 1 104 ? 11.076 5.550 -5.957 1.00 80.00 104 GLY A C 1
ATOM 788 O O . GLY A 1 104 ? 10.986 6.775 -5.834 1.00 80.00 104 GLY A O 1
ATOM 789 N N . ASP A 1 105 ? 12.187 4.848 -5.741 1.00 65.56 105 ASP A N 1
ATOM 790 C CA . ASP A 1 105 ? 13.513 5.442 -5.514 1.00 65.56 105 ASP A CA 1
ATOM 791 C C . ASP A 1 105 ? 14.184 5.843 -6.840 1.00 65.56 105 ASP A C 1
ATOM 793 O O . ASP A 1 105 ? 14.049 5.078 -7.828 1.00 65.56 105 ASP A O 1
#

Sequence (105 aa):
MTMRRRRGKTLLIAAVTSLALPVMAEPGEYWQLTTKMEMVGMPMAMPPVTMKLCVPKGAERDPRHSADKDCTMSDVKINSNGSSWKVRCVKDGEVMTGIGEMKGD

pLDDT: mean 75.32, std 13.56, range [38.44, 91.0]